Protein AF-A0A4R6FA86-F1 (afdb_monomer_lite)

pLDDT: mean 74.81, std 25.98, range [26.44, 98.69]

Secondary structure (DSSP, 8-state):
-----------S----TTHHHHSTTSS-----------S------TTBHHHHHHHHTT---SS-EEEEEEEEEEEEETTEEEEEEEEEEEETTS-EEEEEEEEE------SS---EEEEEEEEPPTT---BSSEEEESSHHHHHHHHHHHHHHTT--------

Structure (mmCIF, N/CA/C/O backbone):
data_AF-A0A4R6FA86-F1
#
_entry.id   AF-A0A4R6FA86-F1
#
loop_
_atom_site.group_PDB
_atom_site.id
_atom_site.type_symbol
_atom_site.label_atom_id
_atom_site.label_alt_id
_atom_site.label_comp_id
_atom_site.label_asym_id
_atom_site.label_entity_id
_atom_site.label_seq_id
_atom_site.pdbx_PDB_ins_code
_atom_site.Cartn_x
_atom_site.Cartn_y
_atom_site.Cartn_z
_atom_site.occupancy
_atom_site.B_iso_or_equiv
_atom_site.auth_seq_id
_atom_site.auth_comp_id
_atom_site.auth_asym_id
_atom_site.auth_atom_id
_atom_site.pdbx_PDB_model_num
ATOM 1 N N . MET A 1 1 ? 27.008 -40.321 -6.405 1.00 34.81 1 MET A N 1
ATOM 2 C CA . MET A 1 1 ? 26.794 -40.636 -4.976 1.00 34.81 1 MET A CA 1
ATOM 3 C C . MET A 1 1 ? 25.648 -39.775 -4.474 1.00 34.81 1 MET A C 1
ATOM 5 O O . MET A 1 1 ? 25.747 -38.560 -4.551 1.00 34.81 1 MET A O 1
ATOM 9 N N . LYS A 1 2 ? 24.529 -40.393 -4.081 1.00 38.84 2 LYS A N 1
ATOM 10 C CA . LYS A 1 2 ? 23.375 -39.710 -3.481 1.00 38.84 2 LYS A CA 1
ATOM 11 C C . LYS A 1 2 ? 23.539 -39.795 -1.968 1.00 38.84 2 LYS A C 1
ATOM 13 O O . LYS A 1 2 ? 23.465 -40.897 -1.435 1.00 38.84 2 LYS A O 1
ATOM 18 N N . TYR A 1 3 ? 23.745 -38.667 -1.300 1.00 26.44 3 TYR A N 1
ATOM 19 C CA . TYR A 1 3 ? 23.588 -38.590 0.150 1.00 26.44 3 TYR A CA 1
ATOM 20 C C . TYR A 1 3 ? 22.249 -37.929 0.466 1.00 26.44 3 TYR A C 1
ATOM 22 O O . TYR A 1 3 ? 21.906 -36.887 -0.087 1.00 26.44 3 TYR A O 1
ATOM 30 N N . ARG A 1 4 ? 21.471 -38.600 1.317 1.00 32.34 4 ARG A N 1
ATOM 31 C CA . ARG A 1 4 ? 20.179 -38.169 1.852 1.00 32.34 4 ARG A CA 1
ATOM 32 C C . ARG A 1 4 ? 20.244 -38.255 3.383 1.00 32.34 4 ARG A C 1
ATOM 34 O O . ARG A 1 4 ? 20.792 -39.234 3.883 1.00 32.34 4 ARG A O 1
ATOM 41 N N . LEU A 1 5 ? 19.534 -37.312 4.024 1.00 28.89 5 LEU A N 1
ATOM 42 C CA . LEU A 1 5 ? 18.965 -37.253 5.394 1.00 28.89 5 LEU A CA 1
ATOM 43 C C . LEU A 1 5 ? 19.701 -36.325 6.393 1.00 28.89 5 LEU A C 1
ATOM 45 O O . LEU A 1 5 ? 20.925 -36.272 6.333 1.00 28.89 5 LEU A O 1
ATOM 49 N N . PRO A 1 6 ? 18.984 -35.625 7.317 1.00 31.81 6 PRO A N 1
ATOM 50 C CA . PRO A 1 6 ? 17.638 -35.946 7.812 1.00 31.81 6 PRO A CA 1
ATOM 51 C C . PRO A 1 6 ? 16.564 -34.842 7.732 1.00 31.81 6 PRO A C 1
ATOM 53 O O . PRO A 1 6 ? 16.814 -33.645 7.796 1.00 31.81 6 PRO A O 1
ATOM 56 N N . GLU A 1 7 ? 15.324 -35.322 7.654 1.00 45.53 7 GLU A N 1
ATOM 57 C CA . GLU A 1 7 ? 14.069 -34.588 7.784 1.00 45.53 7 GLU A CA 1
ATOM 58 C C . GLU A 1 7 ? 13.756 -34.369 9.270 1.00 45.53 7 GLU A C 1
ATOM 60 O O . GLU A 1 7 ? 13.597 -35.350 10.000 1.00 45.53 7 GLU A O 1
ATOM 65 N N . ARG A 1 8 ? 13.668 -33.109 9.720 1.00 37.81 8 ARG A N 1
ATOM 66 C CA . ARG A 1 8 ? 12.898 -32.687 10.905 1.00 37.81 8 ARG A CA 1
ATOM 67 C C . ARG A 1 8 ? 12.789 -31.157 10.961 1.00 37.81 8 ARG A C 1
ATOM 69 O O . ARG A 1 8 ? 13.796 -30.467 10.924 1.00 37.81 8 ARG A O 1
ATOM 76 N N . GLN A 1 9 ? 11.543 -30.707 11.143 1.00 29.45 9 GLN A N 1
ATOM 77 C CA . GLN A 1 9 ? 11.052 -29.341 11.396 1.00 29.45 9 GLN A CA 1
ATOM 78 C C . GLN A 1 9 ? 10.789 -28.464 10.159 1.00 29.45 9 GLN A C 1
ATOM 80 O O . GLN A 1 9 ? 11.551 -27.571 9.813 1.00 29.45 9 GLN A O 1
ATOM 85 N N . ARG A 1 10 ? 9.624 -28.692 9.534 1.00 33.41 10 ARG A N 1
ATOM 86 C CA . ARG A 1 10 ? 8.927 -27.675 8.731 1.00 33.41 10 ARG A CA 1
ATOM 87 C C . ARG A 1 10 ? 8.054 -26.820 9.665 1.00 33.41 10 ARG A C 1
ATOM 89 O O . ARG A 1 10 ? 7.254 -27.417 10.389 1.00 33.41 10 ARG A O 1
ATOM 96 N N . PRO A 1 11 ? 8.139 -25.480 9.645 1.00 31.25 11 PRO A N 1
ATOM 97 C CA . PRO A 1 11 ? 7.091 -24.624 10.188 1.00 31.25 11 PRO A CA 1
ATOM 98 C C . PRO A 1 11 ? 5.907 -24.534 9.199 1.00 31.25 11 PRO A C 1
ATOM 100 O O . PRO A 1 11 ? 6.118 -24.593 7.984 1.00 31.25 11 PRO A O 1
ATOM 103 N N . PRO A 1 12 ? 4.655 -24.426 9.678 1.00 33.72 12 PRO A N 1
ATOM 104 C CA . PRO A 1 12 ? 3.474 -24.583 8.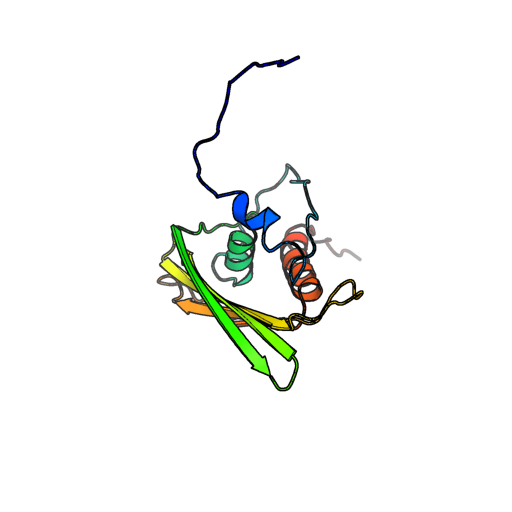844 1.00 33.72 12 PRO A CA 1
ATOM 105 C C . PRO A 1 12 ? 2.922 -23.228 8.393 1.00 33.72 12 PRO A C 1
ATOM 107 O O . PRO A 1 12 ? 1.877 -22.832 8.877 1.00 33.72 12 PRO A O 1
ATOM 110 N N . TRP A 1 13 ? 3.567 -22.538 7.450 1.00 32.09 13 TRP A N 1
ATOM 111 C CA . TRP A 1 13 ? 2.878 -21.547 6.608 1.00 32.09 13 TRP A CA 1
ATOM 112 C C . TRP A 1 13 ? 3.483 -21.567 5.204 1.00 32.09 13 TRP A C 1
ATOM 114 O O . TRP A 1 13 ? 4.669 -21.316 5.007 1.00 32.09 13 TRP A O 1
ATOM 124 N N . ASN A 1 14 ? 2.641 -21.918 4.233 1.00 38.91 14 ASN A N 1
ATOM 125 C CA . ASN A 1 14 ? 2.923 -21.868 2.805 1.00 38.91 14 ASN A CA 1
ATOM 126 C C . ASN A 1 14 ? 2.995 -20.395 2.372 1.00 38.91 14 ASN A C 1
ATOM 128 O O . ASN A 1 14 ? 1.986 -19.799 2.005 1.00 38.91 14 ASN A O 1
ATOM 132 N N . VAL A 1 15 ? 4.190 -19.817 2.385 1.00 36.69 15 VAL A N 1
ATOM 133 C CA . VAL A 1 15 ? 4.540 -18.734 1.464 1.00 36.69 15 VAL A CA 1
ATOM 134 C C . VAL A 1 15 ? 5.522 -19.323 0.471 1.00 36.69 15 VAL A C 1
ATOM 136 O O . VAL A 1 15 ? 6.620 -19.744 0.821 1.00 36.69 15 VAL A O 1
ATOM 139 N N . SER A 1 16 ? 5.053 -19.451 -0.766 1.00 33.97 16 SER A N 1
ATOM 140 C CA . SER A 1 16 ? 5.831 -19.946 -1.890 1.00 33.97 16 SER A CA 1
ATOM 141 C C . SER A 1 16 ? 7.089 -19.093 -2.053 1.00 33.97 16 SER A C 1
ATOM 143 O O . SER A 1 16 ? 7.025 -17.961 -2.527 1.00 33.97 16 SER A O 1
ATOM 145 N N . THR A 1 17 ? 8.241 -19.667 -1.721 1.00 36.31 17 THR A N 1
ATOM 146 C CA . THR A 1 17 ? 9.576 -19.149 -2.051 1.00 36.31 17 THR A CA 1
ATOM 147 C C . THR A 1 17 ? 9.833 -19.071 -3.559 1.00 36.31 17 THR A C 1
ATOM 149 O O . THR A 1 17 ? 10.874 -18.583 -3.976 1.00 36.31 17 THR A O 1
ATOM 152 N N . ARG A 1 18 ? 8.862 -19.457 -4.399 1.00 32.09 18 ARG A N 1
ATOM 153 C CA . ARG A 1 18 ? 8.917 -19.285 -5.854 1.00 32.09 18 ARG A CA 1
ATOM 154 C C . ARG A 1 18 ? 8.763 -17.826 -6.310 1.00 32.09 18 ARG A C 1
ATOM 156 O O . ARG A 1 18 ? 9.144 -17.508 -7.426 1.00 32.09 18 ARG A O 1
ATOM 163 N N . TRP A 1 19 ? 8.270 -16.926 -5.453 1.00 37.72 19 TRP A N 1
ATOM 164 C CA . TRP A 1 19 ? 8.214 -15.486 -5.760 1.00 37.72 19 TRP A CA 1
ATOM 165 C C . TRP A 1 19 ? 9.572 -14.773 -5.653 1.00 37.72 19 TRP A C 1
ATOM 167 O O . TRP A 1 19 ? 9.742 -13.724 -6.259 1.00 37.72 19 TRP A O 1
ATOM 177 N N . LEU A 1 20 ? 10.549 -15.322 -4.921 1.00 34.09 20 LEU A N 1
ATOM 178 C CA . LEU A 1 20 ? 11.870 -14.692 -4.762 1.00 34.09 20 LEU A CA 1
ATOM 179 C C . LEU A 1 20 ? 12.862 -15.055 -5.881 1.00 34.09 20 LEU A C 1
ATOM 181 O O . LEU A 1 20 ? 13.866 -14.367 -6.035 1.00 34.09 20 LEU A O 1
ATOM 185 N N . GLU A 1 21 ? 12.584 -16.086 -6.686 1.00 31.02 21 GLU A N 1
ATOM 186 C CA . GLU A 1 21 ? 13.512 -16.565 -7.725 1.00 31.02 21 GLU A CA 1
ATOM 187 C C . GLU A 1 21 ? 13.092 -16.210 -9.169 1.00 31.02 21 GLU A C 1
ATOM 189 O O . GLU A 1 21 ? 13.958 -16.184 -10.038 1.00 31.02 21 GLU A O 1
ATOM 194 N N . GLU A 1 22 ? 11.822 -15.867 -9.445 1.00 33.09 22 GLU A N 1
ATOM 195 C CA . GLU A 1 22 ? 11.346 -15.532 -10.812 1.00 33.09 22 GLU A CA 1
ATOM 196 C C . GLU A 1 22 ? 11.054 -14.026 -11.059 1.00 33.09 22 GLU A C 1
ATOM 198 O O . GLU A 1 22 ? 10.863 -13.646 -12.209 1.00 33.09 22 GLU A O 1
ATOM 203 N N . VAL A 1 23 ? 11.098 -13.141 -10.045 1.00 39.41 23 VAL A N 1
ATOM 204 C CA . VAL A 1 23 ? 10.947 -11.661 -10.206 1.00 39.41 23 VAL A CA 1
ATOM 205 C C . VAL A 1 23 ? 12.006 -10.835 -9.447 1.00 39.41 23 VAL A C 1
ATOM 207 O O . VAL A 1 23 ? 11.835 -9.655 -9.137 1.00 39.41 23 VAL A O 1
ATOM 210 N N . GLY A 1 24 ? 13.129 -11.461 -9.101 1.00 39.38 24 GLY A N 1
ATOM 211 C CA . GLY A 1 24 ? 14.145 -10.862 -8.238 1.00 39.38 24 GLY A CA 1
ATOM 212 C C . GLY A 1 24 ? 15.117 -9.939 -8.975 1.00 39.38 24 GLY A C 1
ATOM 213 O O . GLY A 1 24 ? 16.162 -10.428 -9.401 1.00 39.38 24 GLY A O 1
ATOM 214 N N . ARG A 1 25 ? 14.792 -8.632 -9.077 1.00 42.69 25 ARG A N 1
ATOM 215 C CA . ARG A 1 25 ? 15.722 -7.459 -9.023 1.00 42.69 25 ARG A CA 1
ATOM 216 C C . ARG A 1 25 ? 15.111 -6.090 -9.405 1.00 42.69 25 ARG A C 1
ATOM 218 O O . ARG A 1 25 ? 15.839 -5.106 -9.385 1.00 42.69 25 ARG A O 1
ATOM 225 N N . GLU A 1 26 ? 13.820 -5.981 -9.729 1.00 50.81 26 GLU A N 1
ATOM 226 C CA . GLU A 1 26 ? 13.295 -4.809 -10.475 1.00 50.81 26 GLU A CA 1
ATOM 227 C C . GLU A 1 26 ? 12.604 -3.688 -9.676 1.00 50.81 26 GLU A C 1
ATOM 229 O O . GLU A 1 26 ? 12.147 -2.717 -10.255 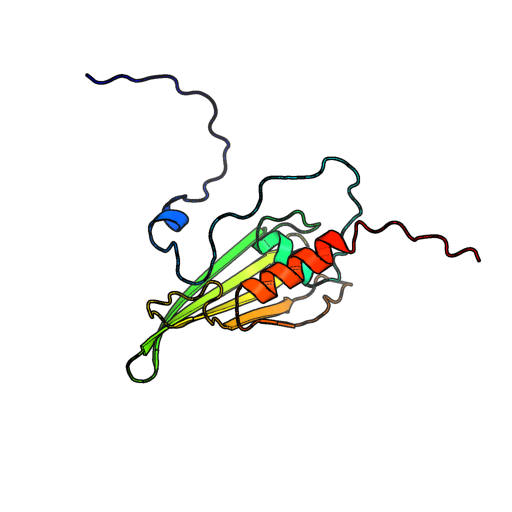1.00 50.81 26 GLU A O 1
ATOM 234 N N . CYS A 1 27 ? 12.564 -3.738 -8.351 1.00 50.09 27 CYS A N 1
ATOM 235 C CA . CYS A 1 27 ? 12.061 -2.616 -7.526 1.00 50.09 27 CYS A CA 1
ATOM 236 C C . CYS A 1 27 ? 12.475 -2.750 -6.068 1.00 50.09 27 CYS A C 1
ATOM 238 O O . CYS A 1 27 ? 12.521 -1.781 -5.316 1.00 50.09 27 CYS A O 1
ATOM 240 N N . TYR A 1 28 ? 12.764 -3.979 -5.665 1.00 49.56 28 TYR A N 1
ATOM 241 C CA . TYR A 1 28 ? 13.192 -4.316 -4.332 1.00 49.56 28 TYR A CA 1
ATOM 242 C C . TYR A 1 28 ? 14.690 -4.593 -4.334 1.00 49.56 28 TYR A C 1
ATOM 244 O O . TYR A 1 28 ? 15.111 -5.613 -4.888 1.00 49.56 28 TYR A O 1
ATOM 252 N N . PRO A 1 29 ? 15.516 -3.736 -3.712 1.00 41.56 29 PRO A N 1
ATOM 253 C CA . PRO A 1 29 ? 16.842 -4.170 -3.323 1.00 41.56 29 PRO A CA 1
ATOM 254 C C . PRO A 1 29 ? 16.665 -5.307 -2.310 1.00 41.56 29 PRO A C 1
ATOM 256 O O . PRO A 1 29 ? 16.070 -5.123 -1.247 1.00 41.56 29 PRO A O 1
ATOM 259 N N . GLY A 1 30 ? 17.121 -6.500 -2.692 1.00 37.75 30 GLY A N 1
ATOM 260 C CA . GLY A 1 30 ? 17.133 -7.669 -1.825 1.00 37.75 30 GLY A CA 1
ATOM 261 C C . GLY A 1 30 ? 17.876 -7.397 -0.516 1.00 37.75 30 GLY A C 1
ATOM 262 O O . GLY A 1 30 ? 18.886 -6.695 -0.494 1.00 37.75 30 GLY A O 1
ATOM 263 N N . ASP A 1 31 ? 17.333 -7.978 0.550 1.00 39.84 31 ASP A N 1
ATOM 264 C CA . ASP A 1 31 ? 17.957 -8.288 1.834 1.00 39.84 31 ASP A CA 1
ATOM 265 C C . ASP A 1 31 ? 18.798 -7.191 2.497 1.00 39.84 31 ASP A C 1
ATOM 267 O O . ASP A 1 31 ? 20.026 -7.179 2.439 1.00 39.84 31 ASP A O 1
ATOM 271 N N . LEU A 1 32 ? 18.128 -6.346 3.284 1.00 38.16 32 LEU A N 1
ATOM 272 C CA . LEU A 1 32 ? 18.755 -5.627 4.392 1.00 38.16 32 LEU A CA 1
ATOM 273 C C . LEU A 1 32 ? 17.840 -5.660 5.625 1.00 38.16 32 LEU A C 1
ATOM 275 O O . LEU A 1 32 ? 17.126 -4.691 5.869 1.00 38.16 32 LEU A O 1
ATOM 279 N N . TYR A 1 33 ? 17.859 -6.767 6.377 1.00 41.84 33 TYR A N 1
ATOM 280 C CA . TYR A 1 33 ? 18.195 -6.822 7.816 1.00 41.84 33 TYR A CA 1
ATOM 281 C C . TYR A 1 33 ? 17.652 -8.090 8.504 1.00 41.84 33 TYR A C 1
ATOM 283 O O . TYR A 1 33 ? 16.447 -8.277 8.637 1.00 41.84 33 TYR A O 1
ATOM 291 N N . ASN A 1 34 ? 18.572 -8.886 9.054 1.00 37.22 34 ASN A N 1
ATOM 292 C CA . ASN A 1 34 ? 18.380 -9.570 10.329 1.00 37.22 34 ASN A CA 1
ATOM 293 C C . ASN A 1 34 ? 19.099 -8.712 11.370 1.00 37.22 34 ASN A C 1
ATOM 295 O O . ASN A 1 34 ? 20.315 -8.605 11.298 1.00 37.22 34 ASN A O 1
ATOM 299 N N . ASP A 1 35 ? 18.353 -8.064 12.258 1.00 35.28 35 ASP A N 1
ATOM 300 C CA . ASP A 1 35 ? 18.759 -7.787 13.642 1.00 35.28 35 ASP A CA 1
ATOM 301 C C . ASP A 1 35 ? 17.536 -7.217 14.368 1.00 35.28 35 ASP A C 1
ATOM 303 O O . ASP A 1 35 ? 17.263 -6.016 14.375 1.00 35.28 35 ASP A O 1
ATOM 307 N N . ALA A 1 36 ? 16.741 -8.120 14.940 1.00 37.44 36 ALA A N 1
ATOM 308 C CA . ALA A 1 36 ? 15.721 -7.753 15.907 1.00 37.44 36 ALA A CA 1
ATOM 309 C C . ALA A 1 36 ? 16.419 -7.459 17.244 1.00 37.44 36 ALA A C 1
ATOM 311 O O . ALA A 1 36 ? 17.001 -8.355 17.854 1.00 37.44 36 ALA A O 1
ATOM 312 N N . SER A 1 37 ? 16.370 -6.202 17.692 1.00 39.66 37 SER A N 1
ATOM 313 C CA . SER A 1 37 ? 16.798 -5.826 19.045 1.00 39.66 37 SER A CA 1
ATOM 314 C C . SER A 1 37 ? 15.832 -6.428 20.086 1.00 39.66 37 SER A C 1
ATOM 316 O O . SER A 1 37 ? 14.620 -6.345 19.863 1.00 39.66 37 SER A O 1
ATOM 318 N N . PRO A 1 38 ? 16.301 -7.022 21.206 1.00 40.75 38 PRO A N 1
ATOM 319 C CA . PRO A 1 38 ? 15.446 -7.812 22.098 1.00 40.75 38 PRO A CA 1
ATOM 320 C C . PRO A 1 38 ? 14.663 -6.997 23.136 1.00 40.75 38 PRO A C 1
ATOM 322 O O . PRO A 1 38 ? 13.790 -7.559 23.792 1.00 40.75 38 PRO A O 1
ATOM 325 N N . ASP A 1 39 ? 14.931 -5.700 23.299 1.00 39.12 39 ASP A N 1
ATOM 326 C CA . ASP A 1 39 ? 14.428 -4.950 24.452 1.00 39.12 39 ASP A CA 1
ATOM 327 C C . ASP A 1 39 ? 13.501 -3.790 24.061 1.00 39.12 39 ASP A C 1
ATOM 329 O O . ASP A 1 39 ? 13.915 -2.808 23.448 1.00 39.12 39 ASP A O 1
ATOM 333 N N . GLY A 1 40 ? 12.239 -3.889 24.499 1.00 39.59 40 GLY A N 1
ATOM 334 C CA . GLY A 1 40 ? 11.324 -2.751 24.641 1.00 39.59 40 GLY A CA 1
ATOM 335 C C . GLY A 1 40 ? 10.237 -2.630 23.572 1.00 39.59 40 GLY A C 1
ATOM 336 O O . GLY A 1 40 ? 10.240 -1.692 22.780 1.00 39.59 40 GLY A O 1
ATOM 337 N N . PHE A 1 41 ? 9.248 -3.529 23.589 1.00 44.88 41 PHE A N 1
ATOM 338 C CA . PHE A 1 41 ? 8.024 -3.408 22.786 1.00 44.88 41 PHE A CA 1
ATOM 339 C C . PHE A 1 41 ? 7.199 -2.194 23.257 1.00 44.88 41 PHE A C 1
ATOM 341 O O . PHE A 1 41 ? 6.349 -2.292 24.143 1.00 44.88 41 PHE A O 1
ATOM 348 N N . ARG A 1 42 ? 7.465 -1.018 22.685 1.00 52.06 42 ARG A N 1
ATOM 349 C CA . ARG A 1 42 ? 6.562 0.131 22.768 1.00 52.06 42 ARG A CA 1
ATOM 350 C C . ARG A 1 42 ? 5.545 -0.009 21.637 1.00 52.06 42 ARG A C 1
ATOM 352 O O . ARG A 1 42 ? 5.918 -0.179 20.481 1.00 52.06 42 ARG A O 1
ATOM 359 N N . THR A 1 43 ? 4.260 -0.006 21.975 1.00 54.00 43 THR A N 1
ATOM 360 C CA . THR A 1 43 ? 3.160 -0.234 21.030 1.00 54.00 43 THR A CA 1
ATOM 361 C C . THR A 1 43 ? 3.168 0.841 19.939 1.00 54.00 43 THR A C 1
ATOM 363 O O . THR A 1 43 ? 2.804 1.985 20.209 1.00 54.00 43 THR A O 1
ATOM 366 N N . GLN A 1 44 ? 3.572 0.496 18.711 1.00 65.62 44 GLN A N 1
ATOM 367 C CA . GLN A 1 44 ? 3.327 1.364 17.554 1.00 65.62 44 GLN A CA 1
ATOM 368 C C . GLN A 1 44 ? 1.811 1.610 17.442 1.00 65.62 44 GLN A C 1
ATOM 370 O O . GLN A 1 44 ? 1.001 0.717 17.703 1.00 65.62 44 GLN A O 1
ATOM 375 N N . SER A 1 45 ? 1.413 2.834 17.101 1.00 84.25 45 SER A N 1
ATOM 376 C CA . SER A 1 45 ? 0.007 3.247 17.140 1.00 84.25 45 SER A CA 1
ATOM 377 C C . SER A 1 45 ? -0.752 2.857 15.866 1.00 84.25 45 SER A C 1
ATOM 379 O O . SER A 1 45 ? -0.349 3.198 14.757 1.00 84.25 45 SER A O 1
ATOM 381 N N . MET A 1 46 ? -1.911 2.206 16.021 1.00 90.94 46 MET A N 1
ATOM 382 C CA . MET A 1 46 ? -2.767 1.739 14.914 1.00 90.94 46 MET A CA 1
ATOM 383 C C . MET A 1 46 ? -3.467 2.868 14.125 1.00 90.94 46 MET A C 1
ATOM 385 O O . MET A 1 46 ? -4.187 2.592 13.162 1.00 90.94 46 MET A O 1
ATOM 389 N N . ASP A 1 47 ? -3.265 4.133 14.508 1.00 95.00 47 ASP A N 1
ATOM 390 C CA . ASP A 1 47 ? -3.714 5.320 13.768 1.00 95.00 47 ASP A CA 1
ATOM 391 C C . ASP A 1 47 ? -2.697 5.790 12.710 1.00 95.00 47 ASP A C 1
ATOM 393 O O . ASP A 1 47 ? -2.974 6.747 11.985 1.00 95.00 47 ASP A O 1
ATOM 397 N N . LYS A 1 48 ? -1.525 5.148 12.596 1.00 96.19 48 LYS A N 1
ATOM 398 C CA . LYS A 1 48 ? -0.485 5.524 11.630 1.00 96.19 48 LYS A CA 1
ATOM 399 C C . LYS A 1 48 ? -0.449 4.584 10.438 1.00 96.19 48 LYS A C 1
ATOM 401 O O . LYS A 1 48 ? -0.357 3.372 10.606 1.00 96.19 48 LYS A O 1
ATOM 406 N N . LEU A 1 49 ? -0.418 5.144 9.225 1.00 97.75 49 LEU A N 1
ATOM 407 C CA . LEU A 1 49 ? -0.270 4.353 7.996 1.00 97.75 49 LEU A CA 1
ATOM 408 C C . LEU A 1 49 ? 0.996 3.484 8.029 1.00 97.75 49 LEU A C 1
ATOM 410 O O . LEU A 1 49 ? 0.955 2.335 7.600 1.00 97.75 49 LEU A O 1
ATOM 414 N N . VAL A 1 50 ? 2.089 3.995 8.606 1.00 96.56 50 VAL A N 1
ATOM 415 C CA . VAL A 1 50 ? 3.367 3.273 8.693 1.00 96.56 50 VAL A CA 1
ATOM 416 C C . VAL A 1 50 ? 3.268 1.937 9.424 1.00 96.56 50 VAL A C 1
ATOM 418 O O . VAL A 1 50 ? 3.933 0.995 9.022 1.00 96.56 50 VAL A O 1
ATOM 421 N N . SER A 1 51 ? 2.381 1.790 10.412 1.00 95.88 51 SER A N 1
ATOM 422 C CA . SER A 1 51 ? 2.184 0.503 11.089 1.00 95.88 51 SER A CA 1
ATOM 423 C C . SER A 1 51 ? 1.632 -0.561 10.138 1.00 95.88 51 SER A C 1
ATOM 425 O O . SER A 1 51 ? 2.071 -1.709 10.160 1.00 95.88 51 SER A O 1
ATOM 427 N N . TYR A 1 52 ? 0.724 -0.187 9.240 1.00 97.50 52 TYR A N 1
ATOM 428 C CA . TYR A 1 52 ? 0.197 -1.101 8.225 1.00 97.50 52 TYR A CA 1
ATOM 429 C C . TYR A 1 52 ? 1.251 -1.417 7.164 1.00 97.50 52 TYR A C 1
ATOM 431 O O . TYR A 1 52 ? 1.393 -2.570 6.765 1.00 97.50 52 TYR A O 1
ATOM 439 N N . VAL A 1 53 ? 2.029 -0.413 6.745 1.00 96.88 53 VAL A N 1
ATOM 440 C CA . VAL A 1 53 ? 3.114 -0.617 5.777 1.00 96.88 53 VAL A CA 1
ATOM 441 C C . VAL A 1 53 ? 4.221 -1.502 6.360 1.00 96.88 53 VAL A C 1
ATOM 443 O O . VAL A 1 53 ? 4.684 -2.402 5.671 1.00 96.88 53 VAL A O 1
ATOM 446 N N . ASN A 1 54 ? 4.570 -1.356 7.642 1.00 94.81 54 ASN A N 1
ATOM 447 C CA . ASN A 1 54 ? 5.487 -2.267 8.335 1.00 94.81 54 ASN A CA 1
ATOM 448 C C . ASN A 1 54 ? 5.029 -3.727 8.199 1.00 94.81 54 ASN A C 1
ATOM 450 O O . ASN A 1 54 ? 5.815 -4.576 7.792 1.00 94.81 54 ASN A O 1
ATOM 454 N N . SER A 1 55 ? 3.745 -4.002 8.439 1.00 95.19 55 SER A N 1
ATOM 455 C CA . SER A 1 55 ? 3.165 -5.346 8.297 1.00 95.19 55 SER A CA 1
ATOM 456 C C . SER A 1 55 ? 3.241 -5.872 6.851 1.00 95.19 55 SER A C 1
ATOM 458 O O . SER A 1 55 ? 3.569 -7.038 6.640 1.00 95.19 55 SER A O 1
ATOM 460 N N . ILE A 1 56 ? 3.037 -5.010 5.840 1.00 95.88 56 ILE A N 1
ATOM 461 C CA . ILE A 1 56 ? 3.204 -5.351 4.407 1.00 95.88 56 ILE A CA 1
ATOM 462 C C . ILE A 1 56 ? 4.647 -5.765 4.087 1.00 95.88 56 ILE A C 1
ATOM 464 O O . ILE A 1 56 ? 4.857 -6.673 3.286 1.00 95.88 56 ILE A O 1
ATOM 468 N N . HIS A 1 57 ? 5.632 -5.138 4.733 1.00 92.62 57 HIS A N 1
ATOM 469 C CA . HIS A 1 57 ? 7.056 -5.468 4.596 1.00 92.62 57 HIS A CA 1
ATOM 470 C C . HIS A 1 57 ? 7.532 -6.562 5.571 1.00 92.62 57 HIS A C 1
ATOM 472 O O . HIS A 1 57 ? 8.726 -6.833 5.649 1.00 92.62 57 HIS A O 1
ATOM 478 N N . GLY A 1 58 ? 6.630 -7.197 6.329 1.00 88.94 58 GLY A N 1
ATOM 479 C CA . GLY A 1 58 ? 6.984 -8.232 7.310 1.00 88.94 58 GLY A CA 1
ATOM 480 C C . GLY A 1 58 ? 7.731 -7.712 8.545 1.00 88.94 58 GLY A C 1
ATOM 481 O O . GLY A 1 58 ? 8.303 -8.497 9.300 1.00 88.94 58 GLY A O 1
ATOM 482 N N . LEU A 1 59 ? 7.733 -6.397 8.764 1.00 87.94 59 LEU A N 1
ATOM 483 C CA . LEU A 1 59 ? 8.322 -5.752 9.932 1.00 87.94 59 LEU A CA 1
ATOM 484 C C . LEU A 1 59 ? 7.360 -5.809 11.134 1.00 87.94 59 LEU A C 1
ATOM 486 O O . LEU A 1 59 ? 6.140 -5.893 10.948 1.00 87.94 59 LEU A O 1
ATOM 490 N N . PRO A 1 60 ? 7.872 -5.709 12.379 1.00 88.69 60 PRO A N 1
ATOM 491 C CA . PRO A 1 60 ? 7.034 -5.663 13.572 1.00 88.69 60 PRO A CA 1
ATOM 492 C C . PRO A 1 60 ? 5.956 -4.577 13.489 1.00 88.69 60 PRO A C 1
ATOM 494 O O . PRO A 1 60 ? 6.242 -3.406 13.224 1.00 88.69 60 PRO A O 1
ATOM 497 N N . SER A 1 61 ? 4.711 -4.977 13.741 1.00 91.31 61 SER A N 1
ATOM 498 C CA . SER A 1 61 ? 3.532 -4.126 13.622 1.00 91.31 61 SER A CA 1
ATOM 499 C C . SER A 1 61 ? 2.432 -4.568 14.598 1.00 91.31 61 SER A C 1
ATOM 501 O O . SER A 1 61 ? 2.329 -5.759 14.895 1.00 91.31 61 SER A O 1
ATOM 503 N N . PRO A 1 62 ? 1.594 -3.642 15.103 1.00 92.62 62 PRO A N 1
ATOM 504 C CA . PRO A 1 62 ? 0.445 -3.944 15.959 1.00 92.62 62 PRO A CA 1
ATOM 505 C C . PRO A 1 62 ? -0.739 -4.567 15.203 1.00 92.62 62 PRO A C 1
ATOM 507 O O . PRO A 1 62 ? -1.734 -4.903 15.837 1.00 92.62 62 PRO A O 1
ATOM 510 N N . VAL A 1 63 ? -0.669 -4.663 13.871 1.00 95.00 63 VAL A N 1
ATOM 511 C CA . VAL A 1 63 ? -1.740 -5.181 13.010 1.00 95.00 63 VAL A CA 1
ATOM 512 C C . VAL A 1 63 ? -1.214 -6.296 12.115 1.00 95.00 63 VAL A C 1
ATOM 514 O O . VAL A 1 63 ? -0.118 -6.199 11.551 1.00 95.00 63 VAL A O 1
ATOM 517 N N . ALA A 1 64 ? -2.011 -7.346 11.944 1.00 95.62 64 ALA A N 1
ATOM 518 C CA . ALA A 1 64 ? -1.689 -8.460 11.063 1.00 95.62 64 ALA A CA 1
ATOM 519 C C . ALA A 1 64 ? -2.523 -8.424 9.777 1.00 95.62 64 ALA A C 1
ATOM 521 O O . ALA A 1 64 ? -3.707 -8.078 9.784 1.00 95.62 64 ALA A O 1
ATOM 522 N N . ILE A 1 65 ? -1.908 -8.821 8.663 1.00 96.62 65 ILE A N 1
ATOM 523 C CA . ILE A 1 65 ? -2.606 -9.030 7.391 1.00 96.62 65 ILE A CA 1
ATOM 524 C C . ILE A 1 65 ? -3.381 -10.348 7.479 1.00 96.62 65 ILE A C 1
ATOM 526 O O . ILE A 1 65 ? -2.793 -11.402 7.710 1.00 96.62 65 ILE A O 1
ATOM 530 N N . VAL A 1 66 ? -4.695 -10.294 7.258 1.00 97.69 66 VAL A N 1
ATOM 531 C CA . VAL A 1 66 ? -5.572 -11.480 7.227 1.00 97.69 66 VAL A CA 1
ATOM 532 C C . VAL A 1 66 ? -5.952 -11.892 5.809 1.00 97.69 66 VAL A C 1
ATOM 534 O O . VAL A 1 66 ? -6.302 -13.046 5.572 1.00 97.69 66 VAL A O 1
ATOM 537 N N . HIS A 1 67 ? -5.880 -10.964 4.854 1.00 96.00 67 HIS A N 1
ATOM 538 C CA . HIS A 1 67 ? -6.111 -11.248 3.444 1.00 96.00 67 HIS A CA 1
ATOM 539 C C . HIS A 1 67 ? -5.294 -10.310 2.553 1.00 96.00 67 HIS A C 1
ATOM 541 O O . HIS A 1 67 ? -5.094 -9.139 2.884 1.00 96.00 67 HIS A O 1
ATOM 547 N N . ARG A 1 68 ? -4.843 -10.842 1.416 1.00 96.56 68 ARG A N 1
ATOM 548 C CA . ARG A 1 68 ? -4.106 -10.127 0.377 1.00 96.56 68 ARG A CA 1
ATOM 549 C C . ARG A 1 68 ? -4.656 -10.548 -0.981 1.00 96.56 68 ARG A C 1
ATOM 551 O O . ARG A 1 68 ? -4.703 -11.743 -1.264 1.00 96.56 68 ARG A O 1
ATOM 558 N N . ASP A 1 69 ? -4.998 -9.564 -1.796 1.00 94.50 69 ASP A N 1
ATOM 559 C CA . ASP A 1 69 ? -5.317 -9.717 -3.215 1.00 94.50 69 ASP A CA 1
ATOM 560 C C . ASP A 1 69 ? -4.286 -8.935 -4.035 1.00 94.50 69 ASP A C 1
ATOM 562 O O . ASP A 1 69 ? -3.855 -7.863 -3.602 1.00 94.50 69 ASP A O 1
ATOM 566 N N . VAL A 1 70 ? -3.830 -9.491 -5.159 1.00 94.81 70 VAL A N 1
ATOM 567 C CA . VAL A 1 70 ? -2.778 -8.893 -5.997 1.00 94.81 70 VAL A CA 1
ATOM 568 C C . VAL A 1 70 ? -3.127 -9.074 -7.466 1.00 94.81 70 VAL A C 1
ATOM 570 O O . VAL A 1 70 ? -3.449 -10.182 -7.895 1.00 94.81 70 VAL A O 1
ATOM 573 N N . SER A 1 71 ? -2.993 -8.002 -8.235 1.00 91.25 71 SER A N 1
ATOM 574 C CA . SER A 1 71 ? -3.092 -7.989 -9.690 1.00 91.25 71 SER A CA 1
ATOM 575 C C . SER A 1 71 ? -1.834 -7.396 -10.311 1.00 91.25 71 SER A C 1
ATOM 577 O O . SER A 1 71 ? -1.218 -6.491 -9.744 1.00 91.25 71 SER A O 1
ATOM 579 N N . HIS A 1 72 ? -1.504 -7.864 -11.512 1.00 94.25 72 HIS A N 1
ATOM 580 C CA . HIS A 1 72 ? -0.387 -7.360 -12.301 1.00 94.25 72 HIS A CA 1
ATOM 581 C C . HIS A 1 72 ? -0.875 -6.894 -13.664 1.00 94.25 72 HIS A C 1
ATOM 583 O O . HIS A 1 72 ? -1.681 -7.567 -14.310 1.00 94.25 72 HIS A O 1
ATOM 589 N N . GLU A 1 73 ? -0.349 -5.762 -14.105 1.00 93.38 73 GLU A N 1
ATOM 590 C CA . GLU A 1 73 ? -0.617 -5.171 -15.410 1.00 93.38 73 GLU A CA 1
ATOM 591 C C . GLU A 1 73 ? 0.715 -4.838 -16.081 1.00 93.38 73 GLU A C 1
ATOM 593 O O . GLU A 1 73 ? 1.663 -4.431 -15.413 1.00 93.38 73 GLU A O 1
ATOM 598 N N . ASN A 1 74 ? 0.784 -5.011 -17.401 1.00 93.56 74 ASN A N 1
ATOM 599 C CA . ASN A 1 74 ? 1.905 -4.536 -18.204 1.00 93.56 74 ASN A CA 1
ATOM 600 C C . ASN A 1 74 ? 1.356 -3.788 -19.415 1.00 93.56 74 ASN A C 1
ATOM 602 O O . ASN A 1 74 ? 0.367 -4.215 -20.019 1.00 93.56 74 ASN A O 1
ATOM 606 N N . TRP A 1 75 ? 2.008 -2.697 -19.786 1.00 94.56 75 TRP A N 1
ATOM 607 C CA . TRP A 1 75 ? 1.713 -1.947 -21.001 1.00 94.56 75 TRP A CA 1
ATOM 608 C C . TRP A 1 75 ? 3.009 -1.401 -21.587 1.00 94.56 75 TRP A C 1
ATOM 610 O O . TRP A 1 75 ? 4.074 -1.548 -21.004 1.00 94.56 75 TRP A O 1
ATOM 620 N N . HIS A 1 76 ? 2.929 -0.818 -22.776 1.00 93.38 76 HIS A N 1
ATOM 621 C CA . HIS A 1 76 ? 4.046 -0.064 -23.330 1.00 93.38 76 HIS A CA 1
ATOM 622 C C . HIS A 1 76 ? 3.735 1.422 -23.200 1.00 93.38 76 HIS A C 1
ATOM 624 O O . HIS A 1 76 ? 2.672 1.864 -23.646 1.00 93.38 76 HIS A O 1
ATOM 630 N N . ASP A 1 77 ? 4.653 2.175 -22.602 1.00 88.00 77 ASP A N 1
ATOM 631 C CA . ASP A 1 77 ? 4.722 3.622 -22.767 1.00 88.00 77 ASP A CA 1
ATOM 632 C C . ASP A 1 77 ? 5.837 3.919 -23.773 1.00 88.00 77 ASP A C 1
ATOM 634 O O . ASP A 1 77 ? 7.025 3.740 -23.506 1.00 88.00 77 ASP A O 1
ATOM 638 N N . GLN A 1 78 ? 5.438 4.297 -24.987 1.00 89.94 78 GLN A N 1
ATOM 639 C CA . GLN A 1 78 ? 6.334 4.405 -26.141 1.00 89.94 78 GLN A CA 1
ATOM 640 C C . GLN A 1 78 ? 7.067 3.075 -26.416 1.00 89.94 78 GLN A C 1
ATOM 642 O O . GLN A 1 78 ? 6.425 2.085 -26.766 1.00 89.94 78 GLN A O 1
ATOM 647 N N . GLU A 1 79 ? 8.396 3.053 -26.298 1.00 90.62 79 GLU A N 1
ATOM 648 C CA . GLU A 1 79 ? 9.243 1.873 -26.525 1.00 90.62 79 GLU A CA 1
ATOM 649 C C . GLU A 1 79 ? 9.629 1.158 -25.218 1.00 90.62 79 GLU A C 1
ATOM 651 O O . GLU A 1 79 ? 10.405 0.204 -25.244 1.00 90.62 79 GLU A O 1
ATOM 656 N N . ILE A 1 80 ? 9.096 1.608 -24.078 1.00 89.38 80 ILE A N 1
ATOM 657 C CA . ILE A 1 80 ? 9.405 1.071 -22.754 1.00 89.38 80 ILE A CA 1
ATOM 658 C C . ILE A 1 80 ? 8.234 0.205 -22.287 1.00 89.38 80 ILE A C 1
ATOM 660 O O . ILE A 1 80 ? 7.094 0.667 -22.225 1.00 89.38 80 ILE A O 1
ATOM 664 N N . GLU A 1 81 ? 8.502 -1.061 -21.958 1.00 92.31 81 GLU A N 1
ATOM 665 C CA . GLU A 1 81 ? 7.530 -1.888 -21.240 1.00 92.31 81 GLU A CA 1
ATOM 666 C C . GLU A 1 81 ? 7.463 -1.404 -19.787 1.00 92.31 81 GLU A C 1
ATOM 668 O O . GLU A 1 81 ? 8.475 -1.351 -19.090 1.00 92.31 81 GLU A O 1
ATOM 673 N N . VAL A 1 82 ? 6.264 -1.064 -19.333 1.00 92.12 82 VAL A N 1
ATOM 674 C CA . VAL A 1 82 ? 5.974 -0.658 -17.961 1.00 92.12 82 VAL A CA 1
ATOM 675 C C . VAL A 1 82 ? 5.215 -1.787 -17.279 1.00 92.12 82 VAL A C 1
ATOM 677 O O . VAL A 1 82 ? 4.291 -2.372 -17.853 1.00 92.12 82 VAL A O 1
ATOM 680 N N . SER A 1 83 ? 5.603 -2.090 -16.045 1.00 93.44 83 SER A N 1
ATOM 681 C CA . SER A 1 83 ? 4.926 -3.037 -15.168 1.00 93.44 83 SER A CA 1
ATOM 682 C C . SER A 1 83 ? 4.268 -2.330 -14.003 1.00 93.44 83 SER A C 1
ATOM 684 O O . SER A 1 83 ? 4.806 -1.372 -13.451 1.00 93.44 83 SER A O 1
ATOM 686 N N . LYS A 1 84 ? 3.137 -2.879 -13.564 1.00 93.81 84 LYS A N 1
ATOM 687 C CA . LYS A 1 84 ? 2.462 -2.457 -12.345 1.00 93.81 84 LYS A CA 1
ATOM 688 C C . LYS A 1 84 ? 1.973 -3.637 -11.529 1.00 93.81 84 LYS A C 1
ATOM 690 O O . LYS A 1 84 ? 1.332 -4.548 -12.048 1.00 93.81 84 LYS A O 1
ATOM 695 N N . GLU A 1 85 ? 2.230 -3.578 -10.231 1.00 95.81 85 GLU A N 1
ATOM 696 C CA . GLU A 1 85 ? 1.581 -4.402 -9.220 1.00 95.81 85 GLU A CA 1
ATOM 697 C C . GLU A 1 85 ? 0.570 -3.545 -8.460 1.00 95.81 85 GLU A C 1
ATOM 699 O O . GLU A 1 85 ? 0.899 -2.476 -7.949 1.00 95.81 85 GLU A O 1
ATOM 704 N N . ASP A 1 86 ? -0.656 -4.038 -8.345 1.00 95.31 86 ASP A N 1
ATOM 705 C CA . ASP A 1 86 ? -1.709 -3.464 -7.519 1.00 95.31 86 ASP A CA 1
ATOM 706 C C . ASP A 1 86 ? -2.124 -4.502 -6.475 1.00 95.31 86 ASP A C 1
ATOM 708 O O . ASP A 1 86 ? -2.562 -5.598 -6.811 1.00 95.31 86 ASP A O 1
ATOM 712 N N . ALA A 1 87 ? -1.976 -4.172 -5.195 1.00 96.94 87 ALA A N 1
ATOM 713 C CA . ALA A 1 87 ? -2.258 -5.077 -4.090 1.00 96.94 87 ALA A CA 1
ATOM 714 C C . ALA A 1 87 ? -3.214 -4.446 -3.073 1.00 96.94 87 ALA A C 1
ATOM 716 O O . ALA A 1 87 ? -3.053 -3.292 -2.671 1.00 96.94 87 ALA A O 1
ATOM 717 N N . VAL A 1 88 ? -4.190 -5.221 -2.606 1.00 98.44 88 VAL A N 1
ATOM 718 C CA . VAL A 1 88 ? -5.125 -4.834 -1.544 1.00 98.44 88 VAL A CA 1
ATOM 719 C C . VAL A 1 88 ? -4.911 -5.733 -0.333 1.00 98.44 88 VAL A C 1
ATOM 721 O O . VAL A 1 88 ? -4.986 -6.956 -0.421 1.00 98.44 88 VAL A O 1
ATOM 724 N N . TYR A 1 89 ? -4.671 -5.109 0.816 1.00 98.44 89 TYR A N 1
ATOM 725 C CA . TYR A 1 89 ? -4.406 -5.766 2.090 1.00 98.44 89 TYR A CA 1
ATOM 726 C C . TYR A 1 89 ? -5.553 -5.498 3.056 1.00 98.44 89 TYR A C 1
ATOM 728 O O . TYR A 1 89 ? -5.890 -4.341 3.319 1.00 98.44 89 TYR A O 1
ATOM 736 N N . VAL A 1 90 ? -6.127 -6.565 3.606 1.00 98.44 90 VAL A N 1
ATOM 737 C CA . VAL A 1 90 ? -7.113 -6.506 4.689 1.00 98.44 90 VAL A CA 1
ATOM 738 C C . VAL A 1 90 ? -6.427 -6.904 5.985 1.00 98.44 90 VAL A C 1
ATOM 740 O O . VAL A 1 90 ? -5.744 -7.929 6.044 1.00 98.44 90 VAL A O 1
ATOM 743 N N . PHE A 1 91 ? -6.641 -6.103 7.021 1.00 98.25 91 PHE A N 1
ATOM 744 C CA . PHE A 1 91 ? -6.040 -6.292 8.335 1.00 98.25 91 PHE A CA 1
ATOM 745 C C . PHE A 1 91 ? -7.041 -6.851 9.346 1.00 98.25 91 PHE A C 1
ATOM 747 O O . PHE A 1 91 ? -8.254 -6.685 9.203 1.00 98.25 91 PHE A O 1
ATOM 754 N N . ASP A 1 92 ? -6.519 -7.501 10.382 1.00 98.00 92 ASP A N 1
ATOM 755 C CA . ASP A 1 92 ? -7.269 -8.084 11.503 1.00 98.00 92 ASP A CA 1
ATOM 756 C C . ASP A 1 92 ? -8.187 -7.089 12.234 1.00 98.00 92 ASP A C 1
ATOM 758 O O . ASP A 1 92 ? -9.259 -7.459 12.711 1.00 98.00 92 ASP A O 1
ATOM 762 N N . ASN A 1 93 ? -7.819 -5.812 12.259 1.00 96.50 93 ASN A N 1
ATOM 763 C CA . ASN A 1 93 ? -8.620 -4.730 12.825 1.00 96.50 93 ASN A CA 1
ATOM 764 C C . ASN A 1 93 ? -9.672 -4.149 11.853 1.00 96.50 93 ASN A C 1
ATOM 766 O O . ASN A 1 93 ? -10.361 -3.178 12.176 1.00 96.50 93 ASN A O 1
ATOM 770 N N . GLY A 1 94 ? -9.803 -4.722 10.654 1.00 97.62 94 GLY A N 1
ATOM 771 C CA . GLY A 1 94 ? -10.764 -4.313 9.631 1.00 97.62 94 GLY A CA 1
ATOM 772 C C . GLY A 1 94 ? -10.327 -3.135 8.754 1.00 97.62 94 GLY A C 1
ATOM 773 O O . GLY A 1 94 ? -11.137 -2.679 7.936 1.00 97.62 94 GLY A O 1
ATOM 774 N N . ALA A 1 95 ? -9.089 -2.645 8.897 1.00 98.44 95 ALA A N 1
ATOM 775 C CA . ALA A 1 95 ? -8.502 -1.709 7.943 1.00 98.44 95 ALA A CA 1
ATOM 776 C C . ALA A 1 95 ? -8.300 -2.369 6.574 1.00 98.44 95 ALA A C 1
ATOM 778 O O . ALA A 1 95 ? -8.058 -3.573 6.471 1.00 98.44 95 ALA A O 1
ATOM 779 N N . VAL A 1 96 ? -8.344 -1.551 5.523 1.00 98.69 96 VAL A N 1
ATOM 780 C CA . VAL A 1 96 ? -7.989 -1.961 4.164 1.00 98.69 96 VAL A CA 1
ATOM 781 C C . VAL A 1 96 ? -7.024 -0.942 3.579 1.00 98.69 96 VAL A C 1
ATOM 783 O O . VAL A 1 96 ? -7.357 0.244 3.498 1.00 98.69 96 VAL A O 1
ATOM 786 N N . ILE A 1 97 ? -5.847 -1.405 3.161 1.00 98.69 97 ILE A N 1
ATOM 787 C CA . ILE A 1 97 ? -4.809 -0.591 2.520 1.00 98.69 97 ILE A CA 1
ATOM 788 C C . ILE A 1 97 ? -4.583 -1.111 1.104 1.00 98.69 97 ILE A C 1
ATOM 790 O O . ILE A 1 97 ? -4.402 -2.309 0.906 1.00 98.69 97 ILE A O 1
ATOM 794 N N . ARG A 1 98 ? -4.569 -0.210 0.122 1.00 98.69 98 ARG A N 1
ATOM 795 C CA . ARG A 1 98 ? -4.086 -0.501 -1.230 1.00 98.69 98 ARG A CA 1
ATOM 796 C C . ARG A 1 98 ? -2.636 -0.057 -1.345 1.00 98.69 98 ARG A C 1
ATOM 798 O O . ARG A 1 98 ? -2.291 1.018 -0.849 1.00 98.69 98 ARG A O 1
ATOM 805 N N . ARG A 1 99 ? -1.835 -0.859 -2.032 1.00 98.50 99 ARG A N 1
ATOM 806 C CA . ARG A 1 99 ? -0.505 -0.506 -2.502 1.00 98.50 99 ARG A CA 1
ATOM 807 C C . ARG A 1 99 ? -0.447 -0.647 -4.018 1.00 98.50 99 ARG A C 1
ATOM 809 O O . ARG A 1 99 ? -0.877 -1.681 -4.518 1.00 98.50 99 ARG A O 1
ATOM 816 N N . SER A 1 100 ? 0.111 0.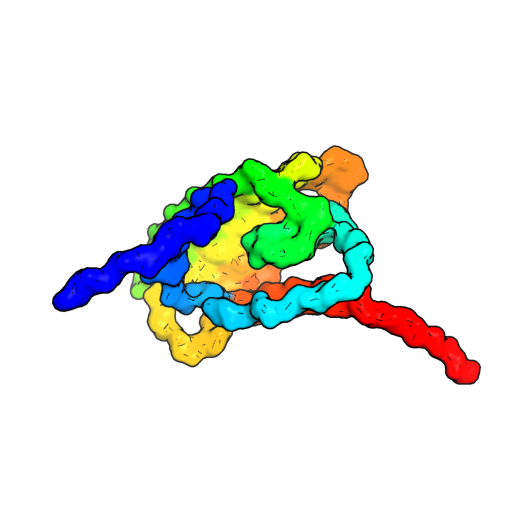334 -4.712 1.00 97.38 100 SER A N 1
ATOM 817 C CA . SER A 1 100 ? 0.545 0.180 -6.101 1.00 97.38 100 SER A CA 1
ATOM 818 C C . SER A 1 100 ? 2.050 0.368 -6.211 1.00 97.38 100 SER A C 1
ATOM 820 O O . SER A 1 100 ? 2.622 1.180 -5.484 1.00 97.38 100 SER A O 1
ATOM 822 N N . ILE A 1 101 ? 2.676 -0.396 -7.097 1.00 96.31 101 ILE A N 1
ATOM 823 C CA . ILE A 1 101 ? 4.068 -0.221 -7.510 1.00 96.31 101 ILE A CA 1
ATOM 824 C C . ILE A 1 101 ? 4.080 -0.215 -9.030 1.00 96.31 101 ILE A C 1
ATOM 826 O O . ILE A 1 101 ? 3.576 -1.161 -9.624 1.00 96.31 101 ILE A O 1
ATOM 830 N N . GLU A 1 102 ? 4.654 0.809 -9.642 1.00 95.38 102 GLU A N 1
ATOM 831 C CA . GLU A 1 102 ? 4.844 0.920 -11.088 1.00 95.38 102 GLU A CA 1
ATOM 832 C C . GLU A 1 102 ? 6.325 1.135 -11.401 1.00 95.38 102 GLU A C 1
ATOM 834 O O . GLU A 1 102 ? 6.998 1.910 -10.714 1.00 95.38 102 GLU A O 1
ATOM 839 N N . TRP A 1 103 ? 6.843 0.424 -12.399 1.00 93.38 103 TRP A N 1
ATOM 840 C CA . TRP A 1 103 ? 8.244 0.507 -12.795 1.00 93.38 103 TRP A CA 1
ATOM 841 C C . TRP A 1 103 ? 8.447 0.204 -14.272 1.00 93.38 103 TRP A C 1
ATOM 843 O O . TRP A 1 103 ? 7.741 -0.612 -14.868 1.00 93.38 103 TRP A O 1
ATOM 853 N N . ASP A 1 104 ? 9.475 0.830 -14.831 1.00 91.69 104 ASP A N 1
ATOM 854 C CA . ASP A 1 104 ? 9.939 0.556 -16.181 1.00 91.69 104 ASP A CA 1
ATOM 855 C C . ASP A 1 104 ? 10.754 -0.741 -16.189 1.00 91.69 104 ASP A C 1
ATOM 857 O O . ASP A 1 104 ? 11.679 -0.921 -15.390 1.00 91.69 104 ASP A O 1
ATOM 861 N N . ARG A 1 105 ? 10.473 -1.638 -17.137 1.00 83.25 105 ARG A N 1
ATOM 862 C CA . ARG A 1 105 ? 11.263 -2.855 -17.380 1.00 83.25 105 ARG A CA 1
ATOM 863 C C . ARG A 1 105 ? 12.499 -2.562 -18.216 1.00 83.25 105 ARG A C 1
ATOM 865 O O . ARG A 1 105 ? 12.717 -3.114 -19.295 1.00 83.25 105 ARG A O 1
ATOM 872 N N . VAL A 1 106 ? 13.324 -1.666 -17.695 1.00 81.19 106 VAL A N 1
ATOM 873 C CA . VAL A 1 106 ? 14.623 -1.321 -18.263 1.00 81.19 106 VAL A CA 1
ATOM 874 C C . VAL A 1 106 ? 15.728 -1.784 -17.328 1.00 81.19 106 VAL A C 1
ATOM 876 O O . VAL A 1 106 ? 15.632 -1.688 -16.105 1.00 81.19 106 VAL A O 1
ATOM 879 N N . THR A 1 107 ? 16.823 -2.277 -17.898 1.00 75.62 107 THR A N 1
ATOM 880 C CA . THR A 1 107 ? 18.022 -2.564 -17.112 1.00 75.62 107 THR A CA 1
ATOM 881 C C . THR A 1 107 ? 18.613 -1.254 -16.607 1.00 75.62 107 THR A C 1
ATOM 883 O O . THR A 1 107 ? 18.955 -0.383 -17.408 1.00 75.62 107 THR A O 1
ATOM 886 N N . SER A 1 108 ? 18.758 -1.124 -15.291 1.00 75.38 108 SER A N 1
ATOM 887 C CA . SER A 1 108 ? 19.338 0.051 -14.649 1.00 75.38 108 SER A CA 1
ATOM 888 C C . SER A 1 108 ? 20.490 -0.353 -13.737 1.00 75.38 108 SER A C 1
ATOM 890 O O . SER A 1 108 ? 20.339 -1.240 -12.899 1.00 75.38 108 SER A O 1
ATOM 892 N N . ASP A 1 109 ? 21.624 0.335 -13.870 1.00 79.25 109 ASP A N 1
ATOM 893 C CA . ASP A 1 109 ? 22.776 0.197 -12.967 1.00 79.25 109 ASP A CA 1
ATOM 894 C C . ASP A 1 109 ? 22.647 1.095 -11.718 1.00 79.25 109 ASP A C 1
ATOM 896 O O . ASP A 1 109 ? 23.567 1.196 -10.901 1.00 79.25 109 ASP A O 1
ATOM 900 N N . LEU A 1 110 ? 21.516 1.794 -11.563 1.00 78.06 110 LEU A N 1
ATOM 901 C CA . LEU A 1 110 ? 21.264 2.653 -10.413 1.00 78.06 110 LEU A CA 1
ATOM 902 C C . LEU A 1 110 ? 20.981 1.816 -9.162 1.00 78.06 110 LEU A C 1
ATOM 904 O O . LEU A 1 110 ? 20.219 0.858 -9.186 1.00 78.06 110 LEU A O 1
ATOM 908 N N . ILE A 1 111 ? 21.537 2.247 -8.029 1.00 74.62 111 ILE A N 1
ATOM 909 C CA . ILE A 1 111 ? 21.300 1.619 -6.715 1.00 74.62 111 ILE A CA 1
ATOM 910 C C . ILE A 1 111 ? 19.831 1.768 -6.281 1.00 74.62 111 ILE A C 1
ATOM 912 O O . ILE A 1 111 ? 19.283 0.897 -5.611 1.00 74.62 111 ILE A O 1
ATOM 916 N N . CYS A 1 112 ? 19.202 2.881 -6.660 1.00 80.50 112 CYS A N 1
ATOM 917 C CA . CYS A 1 112 ? 17.801 3.188 -6.394 1.00 80.50 112 CYS A CA 1
ATOM 918 C C . CYS A 1 112 ? 17.140 3.547 -7.733 1.00 80.50 112 CYS A C 1
ATOM 920 O O . CYS A 1 112 ? 17.025 4.742 -8.026 1.00 80.50 112 CYS A O 1
ATOM 922 N N . PRO A 1 113 ? 16.795 2.556 -8.576 1.00 85.69 113 PRO A N 1
ATOM 923 C CA . PRO A 1 113 ? 16.078 2.834 -9.812 1.00 85.69 113 PRO A CA 1
ATOM 924 C C . PRO A 1 113 ? 14.741 3.513 -9.494 1.00 85.69 113 PRO A C 1
ATOM 926 O O . PRO A 1 113 ? 14.196 3.375 -8.392 1.00 85.69 113 PRO A O 1
ATOM 929 N N . GLU A 1 114 ? 14.253 4.301 -10.445 1.00 86.81 114 GLU A N 1
ATOM 930 C CA . GLU A 1 114 ? 12.966 4.972 -10.313 1.00 86.81 114 GLU A CA 1
ATOM 931 C C . GLU A 1 114 ? 11.832 3.944 -10.309 1.00 86.81 114 GLU A C 1
ATOM 933 O O . GLU A 1 114 ? 11.820 3.007 -11.105 1.00 86.81 114 GLU A O 1
ATOM 938 N N . CYS A 1 115 ? 10.894 4.119 -9.381 1.00 91.38 115 CYS A N 1
ATOM 939 C CA . CYS A 1 115 ? 9.633 3.392 -9.355 1.00 91.38 115 CYS A CA 1
ATOM 940 C C . CYS A 1 115 ? 8.592 4.181 -8.567 1.00 91.38 115 CYS A C 1
ATOM 942 O O . CYS A 1 115 ? 8.916 4.849 -7.583 1.00 91.38 115 CYS A O 1
ATOM 944 N N . TRP A 1 116 ? 7.332 4.096 -8.968 1.00 95.50 116 TRP A N 1
ATOM 945 C CA . TRP A 1 116 ? 6.238 4.801 -8.311 1.00 95.50 116 TRP A CA 1
ATOM 946 C C . TRP A 1 116 ? 5.550 3.868 -7.330 1.00 95.50 116 TRP A C 1
ATOM 948 O O . TRP A 1 116 ? 4.951 2.874 -7.723 1.00 95.50 116 TRP A O 1
ATOM 958 N N . ILE A 1 117 ? 5.664 4.171 -6.040 1.00 96.56 117 ILE A N 1
ATOM 959 C CA . ILE A 1 117 ? 5.081 3.383 -4.955 1.00 96.56 117 ILE A CA 1
ATOM 960 C C . ILE A 1 117 ? 4.029 4.239 -4.268 1.00 96.56 117 ILE A C 1
ATOM 962 O O . ILE A 1 117 ? 4.372 5.259 -3.669 1.00 96.56 117 ILE A O 1
ATOM 966 N N . ASP A 1 118 ? 2.776 3.799 -4.269 1.00 98.31 118 ASP A N 1
ATOM 967 C CA . ASP A 1 118 ? 1.691 4.485 -3.574 1.00 98.31 118 ASP A CA 1
ATOM 968 C C . ASP A 1 118 ? 1.033 3.581 -2.547 1.00 98.31 118 ASP A C 1
ATOM 970 O O . ASP A 1 118 ? 0.710 2.426 -2.812 1.00 98.31 118 ASP A O 1
ATOM 974 N N . TYR A 1 119 ? 0.751 4.152 -1.384 1.00 98.62 119 TYR A N 1
ATOM 975 C CA . TYR A 1 119 ? -0.094 3.574 -0.354 1.00 98.62 119 TYR A CA 1
ATOM 976 C C . TYR A 1 119 ? -1.344 4.416 -0.188 1.00 98.62 119 TYR A C 1
ATOM 978 O O . TYR A 1 119 ? -1.264 5.641 -0.091 1.00 98.62 119 TYR A O 1
ATOM 986 N N . LYS A 1 120 ? -2.501 3.764 -0.074 1.00 98.69 120 LYS A N 1
ATOM 987 C CA . LYS A 1 120 ? -3.779 4.433 0.170 1.00 98.69 120 LYS A CA 1
ATOM 988 C C . LYS A 1 120 ? -4.623 3.673 1.179 1.00 98.69 120 LYS A C 1
ATOM 990 O O . LYS A 1 120 ? -4.867 2.477 1.034 1.00 98.69 120 LYS A O 1
ATOM 995 N N . VAL A 1 121 ? -5.144 4.395 2.164 1.00 98.62 121 VAL A N 1
ATOM 996 C CA . VAL A 1 121 ? -6.171 3.896 3.076 1.00 98.62 121 VAL A CA 1
ATOM 997 C C . VAL A 1 121 ? -7.488 3.813 2.310 1.00 98.62 121 VAL A C 1
ATOM 999 O O . VAL A 1 121 ? -8.085 4.830 1.963 1.00 98.62 121 VAL A O 1
ATOM 1002 N N . VAL A 1 122 ? -7.941 2.592 2.038 1.00 98.56 122 VAL A N 1
ATOM 1003 C CA . VAL A 1 122 ? -9.243 2.323 1.411 1.00 98.56 122 VAL A CA 1
ATOM 1004 C C . VAL A 1 122 ? 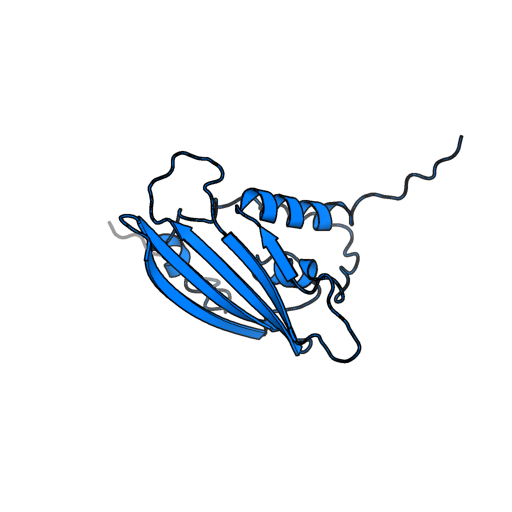-10.342 2.330 2.470 1.00 98.56 122 VAL A C 1
ATOM 1006 O O . VAL A 1 122 ? -11.424 2.869 2.246 1.00 98.56 122 VAL A O 1
ATOM 1009 N N . LYS A 1 123 ? -10.056 1.768 3.649 1.00 98.31 123 LYS A N 1
ATOM 1010 C CA . LYS A 1 123 ? -10.970 1.727 4.793 1.00 98.31 123 LYS A CA 1
ATOM 1011 C C . LYS A 1 123 ? -10.180 1.816 6.094 1.00 98.31 123 LYS A C 1
ATOM 1013 O O . LYS A 1 123 ? -9.214 1.082 6.275 1.00 98.31 123 LYS A O 1
ATOM 1018 N N . SER A 1 124 ? -10.607 2.689 7.005 1.00 97.94 124 SER A N 1
ATOM 1019 C CA . SER A 1 124 ? -10.077 2.715 8.375 1.00 97.94 124 SER A CA 1
ATOM 1020 C C . SER A 1 124 ? -10.861 1.764 9.296 1.00 97.94 124 SER A C 1
ATOM 1022 O O . SER A 1 124 ? -12.044 1.512 9.038 1.00 97.94 124 SER A O 1
ATOM 1024 N N . PRO A 1 125 ? -10.243 1.265 10.382 1.00 96.69 125 PRO A N 1
ATOM 1025 C CA . PRO A 1 125 ? -10.939 0.546 11.442 1.00 96.69 125 PRO A CA 1
ATOM 1026 C C . PRO A 1 125 ? -12.064 1.388 12.059 1.00 96.69 125 PRO A C 1
ATOM 1028 O O . PRO A 1 125 ? -11.962 2.619 12.095 1.00 96.69 125 PRO A O 1
ATOM 1031 N N . PRO A 1 126 ? -13.115 0.764 12.614 1.00 93.50 126 PRO A N 1
ATOM 1032 C CA . PRO A 1 126 ? -14.127 1.482 13.381 1.00 93.50 126 PRO A CA 1
ATOM 1033 C C . PRO A 1 126 ? -13.500 2.309 14.515 1.00 93.50 126 PRO A C 1
ATOM 1035 O O . PRO A 1 126 ? -12.645 1.826 15.253 1.00 93.50 126 PRO A O 1
ATOM 1038 N N . GLY A 1 127 ? -13.922 3.567 14.658 1.00 93.44 127 GLY A N 1
ATOM 1039 C CA . GLY A 1 127 ? -13.471 4.447 15.743 1.00 93.44 127 GLY A CA 1
ATOM 1040 C C . GLY A 1 127 ? -12.037 4.981 15.621 1.00 93.44 127 GLY A C 1
ATOM 1041 O O . GLY A 1 127 ? -11.614 5.738 16.488 1.00 93.44 127 GLY A O 1
ATOM 1042 N N . THR A 1 128 ? -11.300 4.645 14.556 1.00 94.19 128 THR A N 1
ATOM 1043 C CA . THR A 1 128 ? -9.933 5.138 14.310 1.00 94.19 128 THR A CA 1
ATOM 1044 C C . THR A 1 128 ? -9.838 5.749 12.916 1.00 94.19 128 THR A C 1
ATOM 1046 O O . THR A 1 128 ? -10.464 5.276 11.975 1.00 94.19 128 THR A O 1
ATOM 1049 N N . THR A 1 129 ? -9.050 6.812 12.754 1.00 97.00 129 THR A N 1
ATOM 1050 C CA . THR A 1 129 ? -8.714 7.366 11.432 1.00 97.00 129 THR A CA 1
ATOM 1051 C C . THR A 1 129 ? -7.229 7.175 11.185 1.00 97.00 129 THR A C 1
ATOM 1053 O O . THR A 1 129 ? -6.418 7.763 11.896 1.00 97.00 129 THR A O 1
ATOM 1056 N N . ILE A 1 130 ? -6.880 6.380 10.173 1.00 97.88 130 ILE A N 1
ATOM 1057 C CA . ILE A 1 130 ? -5.481 6.166 9.794 1.00 97.88 130 ILE A CA 1
ATOM 1058 C C . ILE A 1 130 ? -4.939 7.433 9.122 1.00 97.88 130 ILE A C 1
ATOM 1060 O O . ILE A 1 130 ? -5.574 7.987 8.219 1.00 97.88 130 ILE A O 1
ATOM 1064 N N . LYS A 1 131 ? -3.764 7.897 9.559 1.00 96.69 131 LYS A N 1
ATOM 1065 C CA . LYS A 1 131 ? -3.075 9.070 9.014 1.00 96.69 131 LYS A CA 1
ATOM 1066 C C . LYS A 1 131 ? -1.599 8.778 8.685 1.00 96.69 131 LYS A C 1
ATOM 1068 O O . LYS A 1 131 ? -0.926 8.097 9.459 1.00 96.69 131 LYS A O 1
ATOM 1073 N N . PRO A 1 132 ? -1.065 9.351 7.592 1.00 97.44 132 PRO A N 1
ATOM 1074 C CA . PRO A 1 132 ? -1.818 10.004 6.516 1.00 97.44 132 PRO A CA 1
ATOM 1075 C C . PRO A 1 132 ? -2.730 9.002 5.776 1.00 97.44 132 PRO A C 1
ATOM 1077 O O . PRO A 1 132 ? -2.545 7.795 5.882 1.00 97.44 132 PRO A O 1
ATOM 1080 N N . ALA A 1 133 ? -3.738 9.497 5.050 1.00 98.06 133 ALA A N 1
ATOM 1081 C CA . ALA A 1 133 ? -4.645 8.637 4.276 1.00 98.06 133 ALA A CA 1
ATOM 1082 C C . ALA A 1 133 ? -3.994 8.082 2.995 1.00 98.06 133 ALA A C 1
ATOM 1084 O O . ALA A 1 133 ? -4.502 7.129 2.407 1.00 98.06 133 ALA A O 1
ATOM 1085 N N . ALA A 1 134 ? -2.884 8.680 2.562 1.00 98.25 134 ALA A N 1
ATOM 1086 C CA . ALA A 1 134 ? -2.063 8.207 1.462 1.00 98.25 134 ALA A CA 1
ATOM 1087 C C . ALA A 1 134 ? -0.599 8.616 1.671 1.00 98.25 134 ALA A C 1
ATOM 1089 O O . ALA A 1 134 ? -0.327 9.606 2.354 1.00 98.25 134 ALA A O 1
ATOM 1090 N N . GLN A 1 135 ? 0.322 7.857 1.087 1.00 98.25 135 GLN A N 1
ATOM 1091 C CA . GLN A 1 135 ? 1.755 8.139 1.091 1.00 98.25 135 GLN A CA 1
ATOM 1092 C C . GLN A 1 135 ? 2.376 7.593 -0.195 1.00 98.25 135 GLN A C 1
ATOM 1094 O O . GLN A 1 135 ? 2.156 6.429 -0.518 1.00 98.25 135 GLN A O 1
ATOM 1099 N N . SER A 1 136 ? 3.176 8.413 -0.876 1.00 98.19 136 SER A N 1
ATOM 1100 C CA . SER A 1 136 ? 3.794 8.060 -2.158 1.00 98.19 136 SER A CA 1
ATOM 1101 C C . SER A 1 136 ? 5.313 8.218 -2.123 1.00 98.19 136 SER A C 1
ATOM 1103 O O . SER A 1 136 ? 5.843 9.079 -1.407 1.00 98.19 136 SER A O 1
ATOM 1105 N N . PHE A 1 137 ? 6.004 7.411 -2.923 1.00 95.81 137 PHE A N 1
ATOM 1106 C CA . PHE A 1 137 ? 7.449 7.429 -3.127 1.00 95.81 137 PHE A CA 1
ATOM 1107 C C . PHE A 1 137 ? 7.765 7.230 -4.612 1.00 95.81 137 PHE A C 1
ATOM 1109 O O . PHE A 1 137 ? 7.015 6.575 -5.320 1.00 95.81 137 PHE A O 1
ATOM 1116 N N . ASN A 1 138 ? 8.886 7.788 -5.064 1.00 93.31 138 ASN A N 1
ATOM 1117 C CA . ASN A 1 138 ? 9.389 7.635 -6.436 1.00 93.31 138 ASN A CA 1
ATOM 1118 C C . ASN A 1 138 ? 10.647 6.742 -6.510 1.00 93.31 138 ASN A C 1
ATOM 1120 O O . ASN A 1 138 ? 11.389 6.781 -7.486 1.00 93.31 138 ASN A O 1
ATOM 1124 N N . ASN A 1 139 ? 10.941 6.013 -5.428 1.00 88.38 139 ASN A N 1
ATOM 1125 C CA . ASN A 1 139 ? 11.875 4.890 -5.387 1.00 88.38 139 ASN A CA 1
ATOM 1126 C C . ASN A 1 139 ? 11.765 4.155 -4.039 1.00 88.38 139 ASN A C 1
ATOM 1128 O O . ASN A 1 139 ? 11.375 4.737 -3.017 1.00 88.38 139 ASN A O 1
ATOM 1132 N N . ALA A 1 140 ? 12.208 2.898 -4.014 1.00 89.06 140 ALA A N 1
ATOM 1133 C CA . ALA A 1 140 ? 12.224 2.058 -2.814 1.00 89.06 140 ALA A CA 1
ATOM 1134 C C . ALA A 1 140 ? 13.176 2.558 -1.709 1.00 89.06 140 ALA A C 1
ATOM 1136 O O . ALA A 1 140 ? 12.968 2.281 -0.526 1.00 89.06 140 ALA A O 1
ATOM 1137 N N . CYS A 1 141 ? 14.210 3.334 -2.044 1.00 88.06 141 CYS A N 1
ATOM 1138 C CA . CYS A 1 141 ? 15.150 3.861 -1.052 1.00 88.06 141 CYS A CA 1
ATOM 1139 C C . CYS A 1 141 ? 14.497 4.911 -0.140 1.00 88.06 141 CYS A C 1
ATOM 1141 O O . CYS A 1 141 ? 14.711 4.902 1.075 1.00 88.06 141 CYS A O 1
ATOM 1143 N N . ARG A 1 142 ? 13.650 5.785 -0.696 1.00 90.62 142 ARG A N 1
ATOM 1144 C CA . ARG A 1 142 ? 12.862 6.756 0.078 1.00 90.62 142 ARG A CA 1
ATOM 1145 C C . ARG A 1 142 ? 11.793 6.080 0.927 1.00 90.62 142 ARG A C 1
ATOM 1147 O O . ARG A 1 142 ? 11.596 6.493 2.067 1.00 90.62 142 ARG A O 1
ATOM 1154 N N . GLU A 1 143 ? 11.146 5.043 0.401 1.00 94.94 143 GLU A N 1
ATOM 1155 C CA . GLU A 1 143 ? 10.221 4.204 1.172 1.00 94.94 143 GLU A CA 1
ATOM 1156 C C . GLU A 1 143 ? 10.942 3.560 2.364 1.00 94.94 143 GLU A C 1
ATOM 1158 O O . GLU A 1 143 ? 10.516 3.698 3.509 1.00 94.94 143 GLU A O 1
ATOM 1163 N N . THR A 1 144 ? 12.088 2.928 2.112 1.00 91.06 144 THR A N 1
ATOM 1164 C CA . THR A 1 144 ? 12.898 2.277 3.147 1.00 91.06 144 THR A CA 1
ATOM 1165 C C . THR A 1 144 ? 13.349 3.270 4.215 1.00 91.06 144 THR A C 1
ATOM 1167 O O . THR A 1 144 ? 13.264 2.985 5.410 1.00 91.06 144 THR A O 1
ATOM 1170 N N . PHE A 1 145 ? 13.812 4.457 3.812 1.00 88.25 145 PHE A N 1
ATOM 1171 C CA . PHE A 1 145 ? 14.168 5.516 4.754 1.00 88.25 145 PHE A CA 1
ATOM 1172 C C . PHE A 1 145 ? 12.970 5.940 5.612 1.00 88.25 145 PHE A C 1
ATOM 1174 O O . PHE A 1 145 ? 13.117 6.098 6.821 1.00 88.25 145 PHE A O 1
ATOM 1181 N N . TRP A 1 146 ? 11.788 6.094 5.011 1.00 92.88 146 TRP A N 1
ATOM 1182 C CA . TRP A 1 146 ? 10.564 6.440 5.732 1.00 92.88 146 TRP A CA 1
ATOM 1183 C C . TRP A 1 146 ? 10.197 5.375 6.769 1.00 92.88 146 TRP A C 1
ATOM 1185 O O . TRP A 1 146 ? 9.966 5.725 7.924 1.00 92.88 146 TRP A O 1
ATOM 1195 N N . LEU A 1 147 ? 10.243 4.087 6.411 1.00 90.12 147 LEU A N 1
ATOM 1196 C CA . LEU A 1 147 ? 10.024 2.993 7.367 1.00 90.12 147 LEU A CA 1
ATOM 1197 C C . LEU A 1 147 ? 11.010 3.079 8.535 1.00 90.12 147 LEU A C 1
ATOM 1199 O O . LEU A 1 147 ? 10.599 3.098 9.694 1.00 90.12 147 LEU A O 1
ATOM 1203 N N . ARG A 1 148 ? 12.304 3.244 8.233 1.00 87.69 148 ARG A N 1
ATOM 1204 C CA . ARG A 1 148 ? 13.361 3.368 9.247 1.00 87.69 148 ARG A CA 1
ATOM 1205 C C . ARG A 1 148 ? 13.172 4.568 10.162 1.00 87.69 148 ARG A C 1
ATOM 1207 O O . ARG A 1 148 ? 13.410 4.457 11.362 1.00 87.69 148 ARG A O 1
ATOM 1214 N N . TYR A 1 149 ? 12.761 5.707 9.609 1.00 87.75 149 TYR A N 1
ATOM 1215 C CA . TYR A 1 149 ? 12.517 6.922 10.377 1.00 87.75 149 TYR A CA 1
ATOM 1216 C C . TYR A 1 149 ? 11.490 6.664 11.480 1.00 87.75 149 TYR A C 1
ATOM 1218 O O . TYR A 1 149 ? 11.755 6.999 12.630 1.00 87.75 149 TYR A O 1
ATOM 1226 N N . TYR A 1 150 ? 10.383 5.990 11.154 1.00 85.06 150 TYR A N 1
ATOM 1227 C CA . TYR A 1 150 ? 9.333 5.681 12.124 1.00 85.06 150 TYR A CA 1
ATOM 1228 C C . TYR A 1 150 ? 9.678 4.523 13.063 1.00 85.06 150 TYR A C 1
ATOM 1230 O O . TYR A 1 150 ? 9.245 4.539 14.209 1.00 85.06 150 TYR A O 1
ATOM 1238 N N . THR A 1 151 ? 10.495 3.552 12.640 1.00 76.81 151 THR A N 1
ATOM 1239 C CA . THR A 1 151 ? 10.972 2.505 13.559 1.00 76.81 151 THR A CA 1
ATOM 1240 C C . THR A 1 151 ? 12.030 3.023 14.536 1.00 76.81 151 THR A C 1
ATOM 1242 O O . THR A 1 151 ? 12.094 2.566 15.671 1.00 76.81 151 THR A O 1
ATOM 1245 N N . ALA A 1 152 ? 12.871 3.977 14.115 1.00 66.31 152 ALA A N 1
ATOM 1246 C CA . ALA A 1 152 ? 13.940 4.536 14.942 1.00 66.31 152 ALA A CA 1
ATOM 1247 C C . ALA A 1 152 ? 13.456 5.689 15.833 1.00 66.31 152 ALA A C 1
ATOM 1249 O O . ALA A 1 152 ? 13.925 5.813 16.965 1.00 66.31 152 ALA A O 1
ATOM 1250 N N . SER A 1 153 ? 12.497 6.507 15.384 1.00 57.44 153 SER A N 1
ATOM 1251 C CA . SER A 1 153 ? 11.906 7.577 16.205 1.00 57.44 153 SER A CA 1
ATOM 1252 C C . SER A 1 153 ? 11.215 7.058 17.468 1.00 57.44 153 SER A C 1
ATOM 1254 O O . SER A 1 153 ? 11.060 7.806 18.430 1.00 57.44 153 SER A O 1
ATOM 1256 N N . ASP A 1 154 ? 10.862 5.774 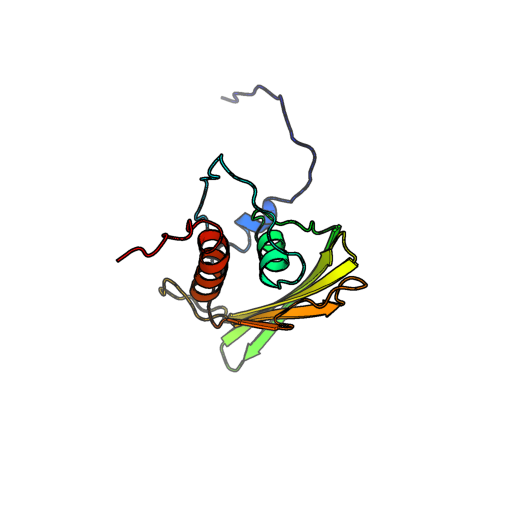17.498 1.00 50.66 154 ASP A N 1
ATOM 1257 C CA . ASP A 1 154 ? 10.288 5.109 18.668 1.00 50.66 154 ASP A CA 1
ATOM 1258 C C . ASP A 1 154 ? 11.341 4.693 19.718 1.00 50.66 154 ASP A C 1
ATOM 1260 O O . ASP A 1 154 ? 10.974 4.282 20.822 1.00 50.66 154 ASP A O 1
ATOM 1264 N N . SER A 1 155 ? 12.639 4.860 19.415 1.00 46.41 155 SER A N 1
ATOM 1265 C CA . SER A 1 155 ? 13.779 4.449 20.254 1.00 46.41 155 SER A CA 1
ATOM 1266 C C . SER A 1 155 ? 14.613 5.589 20.859 1.00 46.41 155 SER A C 1
ATOM 1268 O O . SER A 1 155 ? 15.556 5.311 21.598 1.00 46.41 155 SER A O 1
ATOM 1270 N N . MET A 1 156 ? 14.291 6.868 20.617 1.00 38.97 156 MET A N 1
ATOM 1271 C CA . MET A 1 156 ? 15.004 7.961 21.295 1.00 38.97 156 MET A CA 1
ATOM 1272 C C . MET A 1 156 ? 14.439 8.185 22.710 1.00 38.97 156 MET A C 1
ATOM 1274 O O . MET A 1 156 ? 13.276 8.583 22.836 1.00 38.97 156 MET A O 1
ATOM 1278 N N . PRO A 1 157 ? 15.218 7.983 23.794 1.00 39.16 157 PRO A N 1
ATOM 1279 C CA . PRO A 1 157 ? 14.821 8.476 25.104 1.00 39.16 157 PRO A CA 1
ATOM 1280 C C . PRO A 1 157 ? 14.769 10.005 25.057 1.00 39.16 157 PRO A C 1
ATOM 1282 O O . PRO A 1 157 ? 15.656 10.649 24.497 1.00 39.16 157 PRO A O 1
ATOM 1285 N N . ALA A 1 158 ? 13.728 10.591 25.653 1.00 40.44 158 ALA A N 1
ATOM 1286 C CA . ALA A 1 158 ? 13.663 12.027 25.873 1.00 40.44 158 ALA A CA 1
ATOM 1287 C C . ALA A 1 158 ? 14.912 12.453 26.657 1.00 40.44 158 ALA A C 1
ATOM 1289 O O . ALA A 1 158 ? 15.052 12.135 27.839 1.00 40.44 158 ALA A O 1
ATOM 1290 N N . SER A 1 159 ? 15.844 13.143 26.003 1.00 41.25 159 SER A N 1
ATOM 1291 C CA . SER A 1 159 ? 16.910 13.835 26.710 1.00 41.25 159 SER A CA 1
ATOM 1292 C C . SER A 1 159 ? 16.244 14.925 27.544 1.00 41.25 159 SER A C 1
ATOM 1294 O O . SER A 1 159 ? 15.733 15.899 26.987 1.00 41.25 159 SER A O 1
ATOM 1296 N N . ASN A 1 160 ? 16.213 14.748 28.865 1.00 43.59 160 ASN A N 1
ATOM 1297 C CA . ASN A 1 160 ? 15.913 15.829 29.793 1.00 43.59 160 ASN A CA 1
ATOM 1298 C C . ASN A 1 160 ? 16.925 16.948 29.530 1.00 43.59 160 ASN A C 1
ATOM 1300 O O . ASN A 1 160 ? 18.089 16.852 29.914 1.00 43.59 160 ASN A O 1
ATOM 1304 N N . GLY A 1 161 ? 16.482 17.982 28.820 1.00 41.62 161 GLY A N 1
ATOM 1305 C CA . GLY A 1 161 ? 17.210 19.230 28.699 1.00 41.62 161 GLY A CA 1
ATOM 1306 C C . GLY A 1 161 ? 17.188 19.918 30.053 1.00 41.62 161 GLY A C 1
ATOM 1307 O O . GLY A 1 161 ? 16.171 20.486 30.439 1.00 41.62 161 GLY A O 1
ATOM 1308 N N . GLN A 1 162 ? 18.305 19.844 30.767 1.00 36.50 162 GLN A N 1
ATOM 1309 C CA . GLN A 1 162 ? 18.573 20.684 31.920 1.00 36.50 162 GLN A CA 1
ATOM 1310 C C . GLN A 1 162 ? 19.872 21.436 31.633 1.00 36.50 162 GLN A C 1
ATOM 1312 O O . GLN A 1 162 ? 20.952 20.844 31.622 1.00 36.50 162 GLN A O 1
ATOM 1317 N N . LEU A 1 163 ? 19.713 22.719 31.302 1.00 36.47 163 LEU A N 1
ATOM 1318 C CA . LEU A 1 163 ? 20.735 23.755 31.440 1.00 36.47 163 LEU A CA 1
ATOM 1319 C C . LEU A 1 163 ? 20.528 24.441 32.791 1.00 36.47 163 LEU A C 1
ATOM 1321 O O . LEU A 1 163 ? 19.345 24.607 33.172 1.00 36.47 163 LEU A O 1
#

Foldseek 3Di:
DDDDDDDDDDDDDDDPPVVCPPPPDFADDPDDDDDDDDDDPDADDLQEPLLVVCQVVVHDHPKHFPDKDKDKDWDDDDPWIKIKIWMWTAIPLGWIKIWMKIGTPDDDPDPWHFIKIKIATPDGGPPHHHPPRMDIDGTVVVVVVVSVVSVVVVPDDPDPDDD

Radiu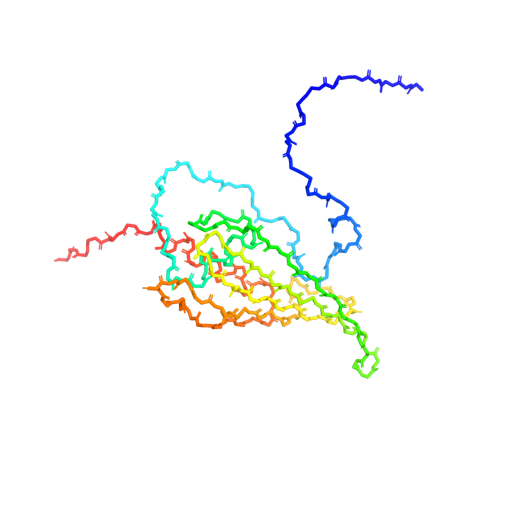s of gyration: 19.21 Å; chains: 1; bounding box: 41×64×58 Å

Sequence (163 aa):
MKYRLPERQRPPWNVSTRWLEEVGRECYPGDLYNDASPDGFRTQSMDKLVSYVNSIHGLPSPVAIVHRDVSHENWHDQEIEVSKEDAVYVFDNGAVIRRSIEWDRVTSDLICPECWIDYKVVKSPPGTTIKPAAQSFNNACRETFWLRYYTASDSMPASNGQL